Protein AF-A0A0B3SI89-F1 (afdb_monomer_lite)

Foldseek 3Di:
DVLVVLLVVLVVLLVVLVVLVVVLVVVLVVLVVDPDDPVVSVVVNVVSVVSVVVSVVSNVVSVVSNVVSVVVD

pLDDT: mean 79.8, std 9.04, range [48.38, 92.75]

Sequence (73 aa):
MMARDTFDRCEEIATAMHDQDGLSIALIRYIAGLDLPSDQEHVIYALIHAQGFCRNRVTYETRHIVQETKLSA

Structure (mmCIF, N/CA/C/O backbone):
data_AF-A0A0B3SI89-F1
#
_entry.id   AF-A0A0B3SI89-F1
#
loop_
_atom_site.group_PDB
_atom_site.id
_atom_site.type_symbol
_atom_site.label_atom_id
_atom_site.label_alt_id
_atom_site.label_comp_id
_atom_site.label_asym_id
_atom_site.label_entity_id
_atom_site.label_seq_id
_atom_site.pdbx_PDB_ins_code
_atom_site.Cartn_x
_atom_site.Cartn_y
_atom_site.Cartn_z
_atom_site.occupancy
_atom_site.B_iso_or_equiv
_atom_site.auth_seq_id
_atom_site.auth_comp_id
_atom_site.auth_asym_id
_atom_site.auth_atom_id
_atom_site.pdbx_PDB_model_num
ATOM 1 N N . MET A 1 1 ? 13.045 -9.784 -28.040 1.00 48.38 1 MET A N 1
ATOM 2 C CA . MET A 1 1 ? 12.054 -8.688 -27.958 1.00 48.38 1 MET A CA 1
ATOM 3 C C . MET A 1 1 ? 11.154 -8.902 -26.731 1.00 48.38 1 MET A C 1
ATOM 5 O O . MET A 1 1 ? 9.978 -9.164 -26.892 1.00 48.38 1 MET A O 1
ATOM 9 N N . MET A 1 2 ? 11.724 -8.880 -25.514 1.00 56.12 2 MET A N 1
ATOM 10 C CA . MET A 1 2 ? 11.005 -9.066 -24.226 1.00 56.12 2 MET A CA 1
ATOM 11 C C . MET A 1 2 ? 11.325 -7.966 -23.193 1.00 56.12 2 MET A C 1
ATOM 13 O O . MET A 1 2 ? 10.580 -7.775 -22.236 1.00 56.12 2 MET A O 1
ATOM 17 N N . ALA A 1 3 ? 12.425 -7.229 -23.385 1.00 66.56 3 ALA A N 1
ATOM 18 C CA . ALA A 1 3 ? 12.922 -6.243 -22.426 1.00 66.56 3 ALA A CA 1
ATOM 19 C C . ALA A 1 3 ? 12.022 -5.000 -22.312 1.00 66.56 3 ALA A C 1
ATOM 21 O O . ALA A 1 3 ? 11.855 -4.466 -21.222 1.00 66.56 3 ALA A O 1
ATOM 22 N N . ARG A 1 4 ? 11.410 -4.566 -23.424 1.00 66.00 4 ARG A N 1
ATOM 23 C CA . ARG A 1 4 ? 10.570 -3.360 -23.465 1.00 66.00 4 ARG A CA 1
ATOM 24 C C . ARG A 1 4 ? 9.217 -3.581 -22.783 1.00 66.00 4 ARG A C 1
ATOM 26 O O . ARG A 1 4 ? 8.899 -2.861 -21.853 1.00 66.00 4 ARG A O 1
ATOM 33 N N . ASP A 1 5 ? 8.523 -4.666 -23.123 1.00 77.50 5 ASP A N 1
ATOM 34 C CA . ASP A 1 5 ? 7.250 -5.038 -22.487 1.00 77.50 5 ASP A CA 1
ATOM 35 C C . ASP A 1 5 ? 7.387 -5.270 -20.973 1.00 77.50 5 ASP A C 1
ATOM 37 O O 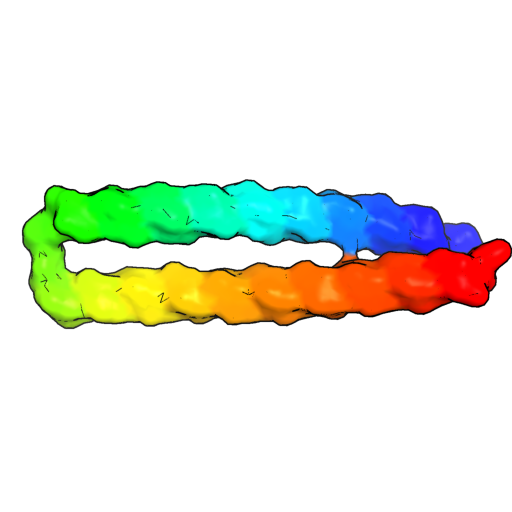. ASP A 1 5 ? 6.480 -4.963 -20.203 1.00 77.50 5 ASP A O 1
ATOM 41 N N . THR A 1 6 ? 8.526 -5.814 -20.528 1.00 74.44 6 THR A N 1
ATOM 42 C CA . THR A 1 6 ? 8.803 -6.006 -19.094 1.00 74.44 6 THR A CA 1
ATOM 43 C C . THR A 1 6 ? 9.023 -4.670 -18.388 1.00 74.44 6 THR A C 1
ATOM 45 O O . THR A 1 6 ? 8.520 -4.475 -17.284 1.00 74.44 6 THR A O 1
ATOM 48 N N . PHE A 1 7 ? 9.739 -3.744 -19.029 1.00 76.31 7 PHE A N 1
ATOM 49 C CA . PHE A 1 7 ? 9.982 -2.403 -18.507 1.00 76.31 7 PHE A CA 1
ATOM 50 C C . PHE A 1 7 ? 8.688 -1.581 -18.412 1.00 76.31 7 PHE A C 1
ATOM 52 O O . PHE A 1 7 ? 8.402 -1.039 -17.347 1.00 76.31 7 PHE A O 1
ATOM 59 N N . ASP A 1 8 ? 7.869 -1.562 -19.466 1.00 77.12 8 ASP A N 1
ATOM 60 C CA . ASP A 1 8 ? 6.615 -0.797 -19.492 1.00 77.12 8 ASP A CA 1
ATOM 61 C C . ASP A 1 8 ? 5.650 -1.288 -18.392 1.00 77.12 8 ASP A C 1
ATOM 63 O O . ASP A 1 8 ? 5.101 -0.496 -17.626 1.00 77.12 8 ASP A O 1
ATOM 67 N N . ARG A 1 9 ? 5.539 -2.613 -18.202 1.00 77.25 9 ARG A N 1
ATOM 68 C CA . ARG A 1 9 ? 4.757 -3.201 -17.096 1.00 77.25 9 ARG A CA 1
ATOM 69 C C . ARG A 1 9 ? 5.306 -2.844 -15.717 1.00 77.25 9 ARG A C 1
ATOM 71 O O . ARG A 1 9 ? 4.539 -2.683 -14.771 1.00 77.25 9 ARG A O 1
ATOM 78 N N . CYS A 1 10 ? 6.626 -2.742 -15.583 1.00 76.12 10 CYS A N 1
ATOM 79 C CA . CYS A 1 10 ? 7.255 -2.302 -14.342 1.00 76.12 10 CYS A CA 1
ATOM 80 C C . CYS A 1 10 ? 6.890 -0.841 -14.026 1.00 76.12 10 CYS A C 1
ATOM 82 O O . CYS A 1 10 ? 6.565 -0.532 -12.881 1.00 76.12 10 CYS A O 1
ATOM 84 N N . GLU A 1 11 ? 6.875 0.052 -15.018 1.00 79.38 11 GLU A N 1
ATOM 85 C CA . GLU A 1 11 ? 6.446 1.444 -14.817 1.00 79.38 11 GLU A CA 1
ATOM 86 C C . GLU A 1 11 ? 4.960 1.557 -14.441 1.00 79.38 11 GLU A C 1
ATOM 88 O O . GLU A 1 11 ? 4.615 2.310 -13.522 1.00 79.38 11 GLU A O 1
ATOM 93 N N . GLU A 1 12 ? 4.084 0.768 -15.070 1.00 81.75 12 GLU A N 1
ATOM 94 C CA . GLU A 1 12 ? 2.660 0.696 -14.708 1.00 81.75 12 GLU A CA 1
ATOM 95 C C . GLU A 1 12 ? 2.469 0.245 -13.251 1.00 81.75 12 GLU A C 1
ATOM 97 O O . GLU A 1 12 ? 1.724 0.868 -12.490 1.00 81.75 12 GLU A O 1
ATOM 102 N N . ILE A 1 13 ? 3.196 -0.796 -12.828 1.00 78.00 13 ILE A N 1
ATOM 103 C CA . ILE A 1 13 ? 3.169 -1.297 -11.448 1.00 78.00 13 ILE A CA 1
ATOM 104 C C . ILE A 1 13 ? 3.687 -0.233 -10.473 1.00 78.00 13 ILE A C 1
ATOM 106 O O . ILE A 1 13 ? 3.056 0.008 -9.444 1.00 78.00 13 ILE A O 1
ATOM 110 N N . ALA A 1 14 ? 4.803 0.431 -10.783 1.00 74.69 14 ALA A N 1
ATOM 111 C CA . ALA A 1 14 ? 5.354 1.488 -9.936 1.00 74.69 14 ALA A CA 1
ATOM 112 C C . ALA A 1 14 ? 4.370 2.657 -9.756 1.00 74.69 14 ALA A C 1
ATOM 114 O O . ALA A 1 14 ? 4.237 3.184 -8.649 1.00 74.69 14 ALA A O 1
ATOM 115 N N . THR A 1 15 ? 3.654 3.023 -10.820 1.00 77.94 15 THR A N 1
ATOM 116 C CA . THR A 1 15 ? 2.637 4.083 -10.798 1.00 77.94 15 THR A CA 1
ATOM 117 C C . THR A 1 15 ? 1.442 3.679 -9.934 1.00 77.94 15 THR A C 1
ATOM 119 O O . THR A 1 15 ? 1.082 4.406 -9.011 1.00 77.94 15 THR A O 1
ATOM 122 N N . ALA A 1 16 ? 0.901 2.472 -10.130 1.00 76.31 16 ALA A N 1
ATOM 123 C CA . ALA A 1 16 ? -0.194 1.956 -9.306 1.00 76.31 16 ALA A CA 1
ATOM 124 C C . ALA A 1 16 ? 0.182 1.866 -7.813 1.00 76.31 16 ALA A C 1
ATOM 126 O O . ALA A 1 16 ? -0.644 2.123 -6.937 1.00 76.31 16 ALA A O 1
ATOM 127 N N . MET A 1 17 ? 1.439 1.528 -7.504 1.00 75.12 17 MET A N 1
ATOM 128 C CA . MET A 1 17 ? 1.957 1.523 -6.132 1.00 75.12 17 MET A CA 1
ATOM 129 C C . MET A 1 17 ? 2.046 2.933 -5.532 1.00 75.12 17 MET A C 1
ATOM 131 O O . MET A 1 17 ? 1.790 3.094 -4.339 1.00 75.12 17 MET A O 1
ATOM 135 N N . HIS A 1 18 ? 2.385 3.952 -6.326 1.00 76.69 18 HIS A N 1
ATOM 136 C CA . HIS A 1 18 ? 2.420 5.341 -5.864 1.00 76.69 18 HIS A CA 1
ATOM 137 C C . HIS A 1 18 ? 1.026 5.844 -5.462 1.00 76.69 18 HIS A C 1
ATOM 139 O O . HIS A 1 18 ?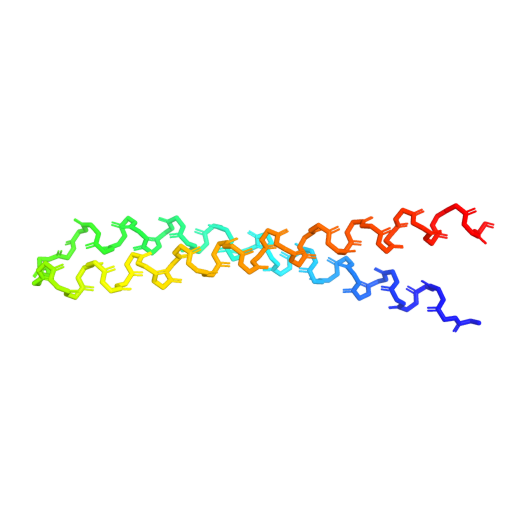 0.862 6.377 -4.363 1.00 76.69 18 HIS A O 1
ATOM 145 N N . ASP A 1 19 ? 0.010 5.581 -6.285 1.00 76.38 19 ASP A N 1
ATOM 146 C CA . ASP A 1 19 ? -1.377 5.971 -5.998 1.00 76.38 19 ASP A CA 1
ATOM 147 C C . ASP A 1 19 ? -1.915 5.303 -4.717 1.00 76.38 19 ASP A C 1
ATOM 149 O O . ASP A 1 19 ? -2.667 5.907 -3.943 1.00 76.38 19 ASP A O 1
ATOM 153 N N . GLN A 1 20 ? -1.472 4.074 -4.427 1.00 77.94 20 GLN A N 1
ATOM 154 C CA . GLN A 1 20 ? -1.808 3.371 -3.184 1.00 77.94 20 GLN A CA 1
ATOM 155 C C . GLN A 1 20 ? -1.198 4.010 -1.925 1.00 77.94 20 GLN A C 1
ATOM 157 O O . GLN A 1 20 ? -1.761 3.858 -0.838 1.00 77.94 20 GLN A O 1
ATOM 162 N N . ASP A 1 21 ? -0.080 4.737 -2.026 1.00 76.94 21 ASP A N 1
ATOM 163 C CA . ASP A 1 21 ? 0.497 5.452 -0.879 1.00 76.94 21 ASP A CA 1
ATOM 164 C C . ASP A 1 21 ? -0.397 6.609 -0.432 1.00 76.94 21 ASP A C 1
ATOM 166 O O . ASP A 1 21 ? -0.753 6.699 0.746 1.00 76.94 21 ASP A O 1
ATOM 170 N N . GLY A 1 22 ? -0.875 7.411 -1.387 1.00 79.81 22 GLY A N 1
ATOM 171 C CA . GLY A 1 22 ? -1.852 8.466 -1.114 1.00 79.81 22 GLY A CA 1
ATOM 172 C C . GLY A 1 22 ? -3.136 7.921 -0.481 1.00 79.81 22 GLY A C 1
ATOM 173 O O . GLY A 1 22 ? -3.640 8.490 0.492 1.00 79.81 22 GLY A O 1
ATOM 174 N N . LEU A 1 23 ? -3.622 6.774 -0.970 1.00 81.94 23 LEU A N 1
ATOM 175 C CA . LEU A 1 23 ? -4.807 6.110 -0.424 1.00 81.94 23 LEU A CA 1
ATOM 176 C C . LEU A 1 23 ? -4.608 5.648 1.029 1.00 81.94 23 LEU A C 1
ATOM 178 O O . LEU A 1 23 ? -5.505 5.828 1.851 1.00 81.94 23 LEU A O 1
ATOM 182 N N . SER A 1 24 ? -3.437 5.101 1.370 1.00 84.81 24 SER A N 1
ATOM 183 C CA . SER A 1 24 ? -3.139 4.653 2.738 1.00 84.81 24 SER A CA 1
ATOM 184 C C . SER A 1 24 ? -3.179 5.801 3.756 1.00 84.81 24 SER A C 1
ATOM 186 O O . SER A 1 24 ? -3.778 5.669 4.824 1.00 84.81 24 SER A O 1
ATOM 188 N N . ILE A 1 25 ? -2.634 6.967 3.391 1.00 83.88 25 ILE A N 1
ATOM 189 C CA . ILE A 1 25 ? -2.654 8.177 4.225 1.00 83.88 25 ILE A CA 1
ATOM 190 C C . ILE A 1 25 ? -4.086 8.700 4.386 1.00 83.88 25 ILE A C 1
ATOM 192 O O . ILE A 1 25 ? -4.483 9.091 5.487 1.00 83.88 25 ILE A O 1
ATOM 196 N N . ALA A 1 26 ? -4.868 8.710 3.302 1.00 82.00 26 ALA A N 1
ATOM 197 C CA . ALA A 1 26 ? -6.264 9.135 3.336 1.00 82.00 26 ALA A CA 1
ATOM 198 C C . ALA A 1 26 ? -7.116 8.227 4.238 1.00 82.00 26 ALA A C 1
ATOM 200 O O . ALA A 1 26 ? -7.897 8.732 5.043 1.00 82.00 26 ALA A O 1
ATOM 201 N N . LEU A 1 27 ? -6.918 6.906 4.157 1.00 83.38 27 LEU A N 1
ATOM 202 C CA . LEU A 1 27 ? -7.614 5.927 4.992 1.00 83.38 27 LEU A CA 1
ATOM 203 C C . LEU A 1 27 ? -7.291 6.107 6.475 1.00 83.38 27 LEU A C 1
ATOM 205 O O . LEU A 1 27 ? -8.218 6.178 7.274 1.00 83.38 27 LEU A O 1
ATOM 209 N N . ILE A 1 28 ? -6.014 6.260 6.841 1.00 85.88 28 ILE A N 1
ATOM 210 C CA . ILE A 1 28 ? -5.602 6.520 8.233 1.00 85.88 28 ILE A CA 1
ATOM 211 C C . ILE A 1 28 ? -6.320 7.753 8.793 1.00 85.88 28 ILE A C 1
ATOM 213 O O . ILE A 1 28 ? -6.884 7.708 9.883 1.00 85.88 28 ILE A O 1
ATOM 217 N N . ARG A 1 29 ? -6.340 8.853 8.031 1.00 83.12 29 ARG A N 1
ATOM 218 C CA . ARG A 1 29 ? -7.006 10.094 8.453 1.00 83.12 29 ARG A CA 1
ATOM 219 C C . ARG A 1 29 ? -8.518 9.940 8.573 1.00 83.12 29 ARG A C 1
ATOM 221 O O . ARG A 1 29 ? -9.105 10.529 9.473 1.00 83.12 29 ARG A O 1
ATOM 228 N N . TYR A 1 30 ? -9.135 9.181 7.671 1.00 82.69 30 TYR A N 1
ATOM 229 C CA . TYR A 1 30 ? -10.565 8.894 7.722 1.00 82.69 30 TYR A CA 1
ATOM 230 C C . TYR A 1 30 ? -10.920 8.064 8.961 1.00 82.69 30 TYR A C 1
ATOM 232 O O . TYR A 1 30 ? -11.824 8.442 9.698 1.00 82.69 30 TYR A O 1
ATOM 240 N N . ILE A 1 31 ? -10.166 6.994 9.227 1.00 85.88 31 ILE A N 1
ATOM 241 C CA . ILE A 1 31 ? -10.359 6.097 10.377 1.00 85.88 31 ILE A CA 1
ATOM 242 C C . ILE A 1 31 ? -10.180 6.836 11.698 1.00 85.88 31 ILE A C 1
ATOM 244 O O . ILE A 1 31 ? -11.003 6.663 12.585 1.00 85.88 31 ILE A O 1
ATOM 248 N N . ALA A 1 32 ? -9.175 7.709 11.808 1.00 81.94 32 ALA A N 1
ATOM 249 C CA . ALA A 1 32 ? -8.968 8.532 13.001 1.00 81.94 32 ALA A CA 1
ATOM 250 C C . ALA A 1 32 ? -10.146 9.485 13.301 1.00 81.94 32 ALA A C 1
ATOM 252 O O . ALA A 1 32 ? -10.259 9.997 14.411 1.00 81.94 32 ALA A O 1
ATOM 253 N N . GLY A 1 33 ? -11.006 9.755 12.312 1.00 85.06 33 GLY A N 1
ATOM 254 C CA . GLY A 1 33 ? -12.246 10.512 12.482 1.00 85.06 33 GLY A CA 1
ATOM 255 C C . GLY A 1 33 ? -13.470 9.653 12.814 1.00 85.06 33 GLY A C 1
ATOM 256 O O . GLY A 1 33 ? -14.547 10.210 13.027 1.00 85.06 33 GLY A O 1
ATOM 257 N N . LEU A 1 34 ? -13.338 8.325 12.831 1.00 86.81 34 LEU A N 1
ATOM 258 C CA . LEU A 1 34 ? -14.400 7.396 13.202 1.00 86.81 34 LEU A CA 1
ATOM 259 C C . LEU A 1 34 ? -14.256 7.010 14.677 1.00 86.81 34 LEU A C 1
ATOM 261 O O . LEU A 1 34 ? -13.169 6.675 15.134 1.00 86.81 34 LEU A O 1
ATOM 265 N N . ASP A 1 35 ? -15.367 6.999 15.411 1.00 88.31 35 ASP A N 1
ATOM 266 C CA . ASP A 1 35 ? -15.412 6.504 16.793 1.00 88.31 35 ASP A CA 1
ATOM 267 C C . ASP A 1 35 ? -15.511 4.968 16.789 1.00 88.31 35 ASP A C 1
ATOM 269 O O . ASP A 1 35 ? -16.570 4.378 17.024 1.00 88.31 35 ASP A O 1
ATOM 273 N N . LEU A 1 36 ? -14.425 4.312 16.369 1.00 86.25 36 LEU A N 1
ATOM 274 C CA . LEU A 1 36 ? -14.360 2.857 16.268 1.00 86.25 36 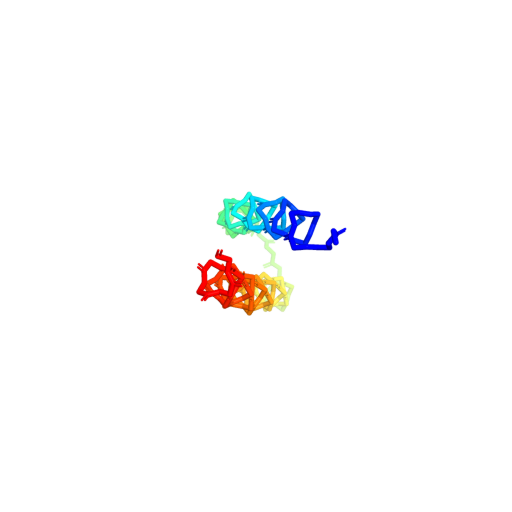LEU A CA 1
ATOM 275 C C . LEU A 1 36 ? -13.965 2.218 17.604 1.00 86.25 36 LEU A C 1
ATOM 277 O O . LEU A 1 36 ? -13.124 2.748 18.331 1.00 86.25 36 LEU A O 1
ATOM 281 N N . PRO A 1 37 ? -14.483 1.013 17.899 1.00 92.75 37 PRO A N 1
ATOM 282 C CA . PRO A 1 37 ? -13.905 0.156 18.921 1.00 92.75 37 PRO A CA 1
ATOM 283 C C . PRO A 1 37 ? -12.405 -0.070 18.674 1.00 92.75 37 PRO A C 1
ATOM 285 O O . PRO A 1 37 ? -11.977 -0.317 17.544 1.00 92.75 37 PRO A O 1
ATOM 288 N N . SER A 1 38 ? -11.605 -0.003 19.741 1.00 88.88 38 SER A N 1
ATOM 289 C CA . SER A 1 38 ? -10.136 -0.043 19.658 1.00 88.88 38 SER A CA 1
ATOM 290 C C . SER A 1 38 ? -9.588 -1.298 18.963 1.00 88.88 38 SER A C 1
ATOM 292 O O . SER A 1 38 ? -8.561 -1.244 18.291 1.00 88.88 38 SER A O 1
ATOM 294 N N . ASP A 1 39 ? -10.258 -2.441 19.089 1.00 92.19 39 ASP A N 1
ATOM 295 C CA . ASP A 1 39 ? -9.901 -3.680 18.394 1.00 92.19 39 ASP A CA 1
ATOM 296 C C . ASP A 1 39 ? -10.058 -3.555 16.871 1.00 92.19 39 ASP A C 1
ATOM 298 O O . ASP A 1 39 ? -9.180 -3.986 16.122 1.00 92.19 39 ASP A O 1
ATOM 302 N N . GLN A 1 40 ? -11.128 -2.908 16.407 1.00 88.75 40 GLN A N 1
ATOM 303 C CA . GLN A 1 40 ? -11.367 -2.672 14.983 1.00 88.75 40 GLN A CA 1
ATOM 304 C C . GLN A 1 40 ? -10.370 -1.665 14.413 1.00 88.75 40 GLN A C 1
ATOM 306 O O . GLN A 1 40 ? -9.803 -1.899 13.346 1.00 88.75 40 GLN A O 1
ATOM 311 N N . GLU A 1 41 ? -10.104 -0.582 15.144 1.00 88.38 41 GLU A N 1
ATOM 312 C CA . GLU A 1 41 ? -9.115 0.422 14.754 1.00 88.38 41 GLU A CA 1
ATOM 313 C C . GLU A 1 41 ? -7.719 -0.209 14.579 1.00 88.38 41 GLU A C 1
ATOM 315 O O . GLU A 1 41 ? -7.085 -0.042 13.533 1.00 88.38 41 GLU A O 1
ATOM 320 N N . HIS A 1 42 ? -7.269 -1.023 15.542 1.00 89.19 42 HI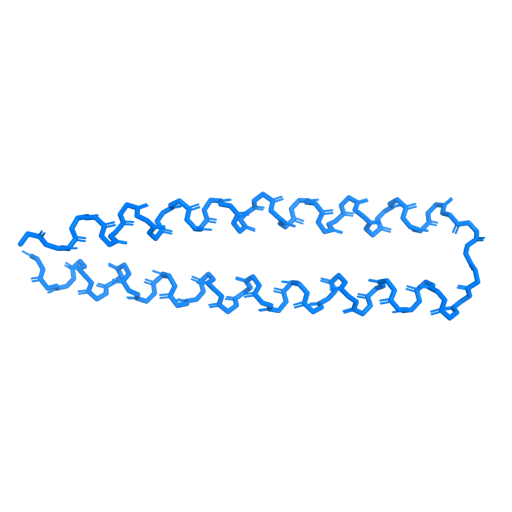S A N 1
ATOM 321 C CA . HIS A 1 42 ? -5.983 -1.722 15.454 1.00 89.19 42 HIS A CA 1
ATOM 322 C C . HIS A 1 42 ? -5.904 -2.696 14.273 1.00 89.19 42 HIS A C 1
ATOM 324 O O . HIS A 1 42 ? -4.873 -2.753 13.597 1.00 89.19 42 HIS A O 1
ATOM 330 N N . VAL A 1 43 ? -6.972 -3.456 14.004 1.00 90.44 43 VAL A N 1
ATOM 331 C CA . VAL A 1 43 ? -7.014 -4.374 12.856 1.00 90.44 43 VAL A CA 1
ATOM 332 C C . VAL A 1 43 ? -6.868 -3.602 11.548 1.00 90.44 43 VAL A C 1
ATOM 334 O O . VAL A 1 43 ? -6.080 -3.997 10.687 1.00 90.44 43 VAL A O 1
ATOM 337 N N . ILE A 1 44 ? -7.579 -2.483 11.396 1.00 87.31 44 ILE A N 1
ATOM 338 C CA . ILE A 1 44 ? -7.517 -1.705 10.159 1.00 87.31 44 ILE A CA 1
ATOM 339 C C . ILE A 1 44 ? -6.135 -1.055 9.998 1.00 87.31 44 ILE A C 1
ATOM 341 O O . ILE A 1 44 ? -5.559 -1.132 8.910 1.00 87.31 44 ILE A O 1
ATOM 345 N N . TYR A 1 45 ? -5.543 -0.507 11.065 1.00 88.25 45 TYR A N 1
ATOM 346 C CA . TYR A 1 45 ? -4.162 -0.014 11.013 1.00 88.25 45 TYR A CA 1
ATOM 347 C C . TYR A 1 45 ? -3.166 -1.102 10.614 1.00 88.25 45 TYR A C 1
ATOM 349 O O . TYR A 1 45 ? -2.290 -0.850 9.784 1.00 88.25 45 TYR A O 1
ATOM 357 N N . ALA A 1 46 ? -3.304 -2.316 11.155 1.00 87.50 46 ALA A N 1
ATOM 358 C CA . ALA A 1 46 ? -2.440 -3.438 10.804 1.00 87.50 46 ALA A CA 1
ATOM 359 C C . ALA A 1 46 ? -2.553 -3.807 9.314 1.00 87.50 46 ALA A C 1
ATOM 361 O O . ALA A 1 46 ? -1.534 -4.045 8.661 1.00 87.50 46 ALA A O 1
ATOM 362 N N . LEU A 1 47 ? -3.767 -3.799 8.753 1.00 86.56 47 LEU A N 1
ATOM 363 C CA . LEU A 1 47 ? -4.000 -4.054 7.327 1.00 86.56 47 LEU A CA 1
ATOM 364 C C . LEU A 1 47 ? -3.387 -2.964 6.438 1.00 86.56 47 LEU A C 1
ATOM 366 O O . LEU A 1 47 ? -2.725 -3.287 5.449 1.00 86.56 47 LEU A O 1
ATOM 370 N N . ILE A 1 48 ? -3.547 -1.689 6.809 1.00 87.44 48 ILE A N 1
ATOM 371 C CA . ILE A 1 48 ? -2.946 -0.559 6.084 1.00 87.44 48 ILE A CA 1
ATOM 372 C C . ILE A 1 48 ? -1.416 -0.660 6.113 1.00 87.44 48 ILE A C 1
ATOM 374 O O . ILE A 1 48 ? -0.757 -0.519 5.080 1.00 87.44 48 ILE A O 1
ATOM 378 N N . HIS A 1 49 ? -0.836 -0.977 7.272 1.00 86.75 49 HIS A N 1
ATOM 379 C CA . HIS A 1 49 ? 0.605 -1.187 7.401 1.00 86.75 49 HIS A CA 1
ATOM 380 C C . HIS A 1 49 ? 1.107 -2.361 6.552 1.00 86.75 49 HIS A C 1
ATOM 382 O O . HIS A 1 49 ? 2.134 -2.236 5.879 1.00 86.75 49 HIS A O 1
ATOM 388 N N . ALA A 1 50 ? 0.389 -3.486 6.545 1.00 84.25 50 ALA A N 1
ATOM 389 C CA . ALA A 1 50 ? 0.738 -4.644 5.728 1.00 84.25 50 ALA A CA 1
ATOM 390 C C . ALA A 1 50 ? 0.713 -4.312 4.226 1.00 84.25 50 ALA A C 1
ATOM 392 O O . ALA A 1 50 ? 1.629 -4.696 3.496 1.00 84.25 50 ALA A O 1
ATOM 393 N N . GLN A 1 51 ? -0.275 -3.537 3.765 1.00 86.12 51 GLN A N 1
ATOM 394 C CA . GLN A 1 51 ? -0.307 -3.032 2.388 1.00 86.12 51 GLN A CA 1
ATOM 395 C C . GLN A 1 51 ? 0.898 -2.136 2.078 1.00 86.12 51 GLN A C 1
ATOM 397 O O . GLN A 1 51 ? 1.531 -2.313 1.036 1.0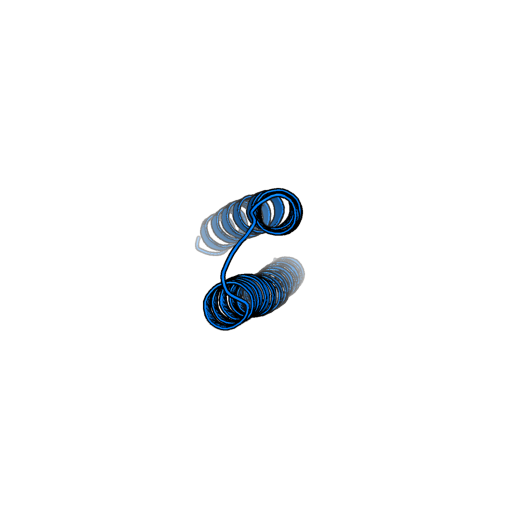0 86.12 51 GLN A O 1
ATOM 402 N N . GLY A 1 52 ? 1.273 -1.240 2.997 1.00 85.81 52 GLY A N 1
ATOM 403 C CA . GLY A 1 52 ? 2.479 -0.417 2.862 1.00 85.81 52 GLY A CA 1
ATOM 404 C C . GLY A 1 52 ? 3.757 -1.252 2.711 1.00 85.81 52 GLY A C 1
ATOM 405 O O . GLY A 1 52 ? 4.601 -0.954 1.863 1.00 85.81 52 GLY A O 1
ATOM 406 N N . PHE A 1 53 ? 3.885 -2.346 3.467 1.00 85.44 53 PHE A N 1
ATOM 407 C CA . PHE A 1 53 ? 5.014 -3.272 3.338 1.00 85.44 53 PHE A CA 1
ATOM 408 C C . PHE A 1 53 ? 5.040 -3.970 1.969 1.00 85.44 53 PHE A C 1
ATOM 410 O O . PHE A 1 53 ? 6.079 -3.989 1.302 1.00 85.44 53 PHE A O 1
ATOM 417 N N . CYS A 1 54 ? 3.896 -4.493 1.517 1.00 84.62 54 CYS A N 1
ATOM 418 C CA . CYS A 1 54 ? 3.765 -5.109 0.195 1.00 84.62 54 CYS A CA 1
ATOM 419 C C . CYS A 1 54 ? 4.143 -4.133 -0.926 1.00 84.62 54 CYS A C 1
ATOM 421 O O . CYS A 1 54 ? 4.919 -4.492 -1.813 1.00 84.62 54 CYS A O 1
ATOM 423 N N . ARG A 1 55 ? 3.668 -2.887 -0.845 1.00 85.69 55 ARG A N 1
ATOM 424 C CA . ARG A 1 55 ? 3.996 -1.820 -1.796 1.00 85.69 55 ARG A CA 1
ATOM 425 C C . ARG A 1 55 ? 5.494 -1.540 -1.852 1.00 85.69 55 ARG A C 1
ATOM 427 O O . ARG A 1 55 ? 6.066 -1.461 -2.940 1.00 85.69 55 ARG A O 1
ATOM 434 N N . ASN A 1 56 ? 6.140 -1.398 -0.695 1.00 85.25 56 ASN A N 1
ATOM 435 C CA . ASN A 1 56 ? 7.579 -1.138 -0.628 1.00 85.25 56 ASN A CA 1
ATOM 436 C C . ASN A 1 56 ? 8.377 -2.276 -1.272 1.00 85.25 56 ASN A C 1
ATOM 438 O O . ASN A 1 56 ? 9.312 -2.010 -2.028 1.00 85.25 56 ASN A O 1
ATOM 442 N N . ARG A 1 57 ? 7.966 -3.530 -1.039 1.00 85.44 57 ARG A N 1
ATOM 443 C CA . ARG A 1 57 ? 8.591 -4.697 -1.667 1.00 85.44 57 ARG A CA 1
ATOM 444 C C . ARG A 1 57 ? 8.431 -4.671 -3.184 1.00 85.44 57 ARG A C 1
ATOM 446 O O . ARG A 1 57 ? 9.423 -4.765 -3.892 1.00 85.44 57 ARG A O 1
ATOM 453 N N . VAL A 1 58 ? 7.213 -4.477 -3.687 1.00 83.19 58 VAL A N 1
ATOM 454 C CA . VAL A 1 58 ? 6.954 -4.400 -5.136 1.00 83.19 58 VAL A CA 1
ATOM 455 C C . VAL A 1 58 ? 7.754 -3.267 -5.782 1.00 83.19 58 VAL A C 1
ATOM 457 O O . VAL A 1 58 ? 8.378 -3.470 -6.820 1.00 83.19 58 VAL A O 1
ATOM 460 N N . THR A 1 59 ? 7.806 -2.096 -5.145 1.00 82.06 59 THR A N 1
ATOM 461 C CA . THR A 1 59 ? 8.584 -0.946 -5.633 1.00 82.06 59 THR A CA 1
ATOM 462 C C . THR A 1 59 ? 10.080 -1.262 -5.711 1.00 82.06 59 THR A C 1
ATOM 464 O O . THR A 1 59 ? 10.734 -0.880 -6.682 1.00 82.06 59 THR A O 1
ATOM 467 N N . TYR A 1 60 ? 10.628 -1.951 -4.706 1.00 84.62 60 TYR A N 1
ATOM 468 C CA . TYR A 1 60 ? 12.030 -2.368 -4.687 1.00 84.62 60 TYR A CA 1
ATOM 469 C C . TYR A 1 60 ? 12.353 -3.325 -5.843 1.00 84.62 60 TYR A C 1
ATOM 471 O O . TYR A 1 60 ? 13.242 -3.028 -6.639 1.00 84.62 60 TYR A O 1
ATOM 479 N N . GLU A 1 61 ? 11.578 -4.403 -5.990 1.00 83.19 61 GLU A N 1
ATOM 480 C CA . GLU A 1 61 ? 11.778 -5.402 -7.052 1.00 83.19 61 GLU A CA 1
ATOM 481 C C . GLU A 1 61 ? 11.644 -4.780 -8.449 1.00 83.19 61 GLU A C 1
ATOM 483 O O . GLU A 1 61 ? 12.467 -5.002 -9.334 1.00 83.19 61 GLU A O 1
ATOM 488 N N . THR A 1 62 ? 10.643 -3.918 -8.633 1.00 80.81 62 THR A N 1
ATOM 489 C CA . THR A 1 62 ? 10.399 -3.216 -9.901 1.00 80.81 62 THR A CA 1
ATOM 490 C C . THR A 1 62 ? 11.589 -2.336 -10.292 1.00 80.81 62 THR A C 1
ATOM 492 O O . THR A 1 62 ? 12.034 -2.349 -11.440 1.00 80.81 62 THR A O 1
ATOM 495 N N . ARG A 1 63 ? 12.154 -1.587 -9.334 1.00 79.62 63 ARG A N 1
ATOM 496 C CA . ARG A 1 63 ? 13.349 -0.761 -9.573 1.00 79.62 63 ARG A CA 1
ATOM 497 C C .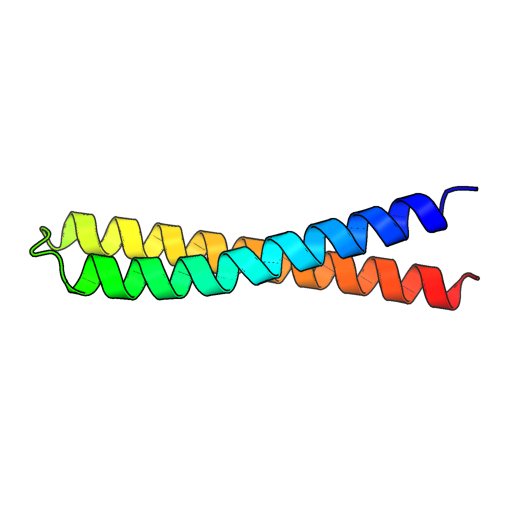 ARG A 1 63 ? 14.572 -1.608 -9.909 1.00 79.62 63 ARG A C 1
ATOM 499 O O . ARG A 1 63 ? 15.354 -1.195 -10.763 1.00 79.62 63 ARG A O 1
ATOM 506 N N . HIS A 1 64 ? 14.721 -2.766 -9.269 1.00 81.12 64 HIS A N 1
ATOM 507 C CA . HIS A 1 64 ? 15.817 -3.695 -9.536 1.00 81.12 64 HIS A CA 1
ATOM 508 C C . HIS A 1 64 ? 15.765 -4.220 -10.977 1.00 81.12 64 HIS A C 1
ATOM 510 O O . HIS A 1 64 ? 16.728 -4.058 -11.723 1.00 81.12 64 HIS A O 1
ATOM 516 N N . ILE A 1 65 ? 14.602 -4.720 -11.412 1.00 78.31 65 ILE A N 1
ATOM 517 C CA . ILE A 1 65 ? 14.379 -5.218 -12.781 1.00 78.31 65 ILE A CA 1
ATOM 518 C C . ILE A 1 65 ? 14.666 -4.124 -13.819 1.00 78.31 65 ILE A C 1
ATOM 520 O O . ILE A 1 65 ? 15.328 -4.364 -14.833 1.00 78.31 65 ILE A O 1
ATOM 524 N N . VAL A 1 66 ? 14.201 -2.898 -13.564 1.00 75.94 66 VAL A N 1
ATOM 525 C CA . VAL A 1 66 ? 14.463 -1.742 -14.433 1.00 75.94 66 VAL A CA 1
ATOM 526 C C . VAL A 1 66 ? 15.965 -1.448 -14.550 1.00 75.94 66 VAL A C 1
ATOM 528 O O . VAL A 1 66 ? 16.448 -1.177 -15.652 1.00 75.94 66 VAL A O 1
ATOM 531 N N . GLN A 1 67 ? 16.712 -1.485 -13.444 1.00 75.81 67 GLN A N 1
ATOM 532 C CA . GLN A 1 67 ? 18.158 -1.243 -13.450 1.00 75.81 67 GLN A CA 1
ATOM 533 C C . GLN A 1 67 ? 18.923 -2.336 -14.202 1.00 75.81 67 GLN A C 1
ATOM 535 O O . GLN A 1 67 ? 19.759 -2.012 -15.044 1.00 75.81 67 GLN A O 1
ATOM 540 N N . GLU A 1 68 ? 18.605 -3.608 -13.961 1.00 73.50 68 GLU A N 1
ATOM 541 C CA . GLU A 1 68 ? 19.217 -4.739 -14.670 1.00 73.50 68 GLU A CA 1
ATOM 542 C C . GLU A 1 68 ? 18.954 -4.663 -16.176 1.00 73.50 68 GLU A C 1
ATOM 544 O O . GLU A 1 68 ? 19.865 -4.844 -16.986 1.00 73.50 68 GLU A O 1
ATOM 549 N N . THR A 1 69 ? 17.729 -4.306 -16.567 1.00 69.12 69 THR A N 1
ATOM 550 C CA . THR A 1 69 ? 17.351 -4.178 -17.980 1.00 69.12 69 THR A CA 1
ATOM 551 C C . THR A 1 69 ? 18.114 -3.043 -18.673 1.00 69.12 69 THR A C 1
ATOM 553 O O . THR A 1 69 ? 18.535 -3.208 -19.814 1.00 69.12 69 THR A O 1
ATOM 556 N N . LYS A 1 70 ? 18.357 -1.916 -17.985 1.00 62.31 70 LYS A N 1
ATOM 557 C CA . LYS A 1 70 ? 19.156 -0.791 -18.513 1.00 62.31 70 LYS A CA 1
ATOM 558 C C . LYS A 1 70 ? 20.648 -1.103 -18.653 1.00 62.31 70 LYS A C 1
ATOM 560 O O . LYS A 1 70 ? 21.294 -0.503 -19.498 1.00 62.31 70 LYS A O 1
ATOM 565 N N . LEU A 1 71 ? 21.194 -1.994 -17.825 1.00 60.53 71 LEU A N 1
ATOM 566 C CA . LEU A 1 71 ? 22.596 -2.431 -17.905 1.00 60.53 71 LEU A CA 1
ATOM 567 C C . LEU A 1 71 ? 22.827 -3.503 -18.984 1.00 60.53 71 LEU A C 1
ATOM 569 O O . LEU A 1 71 ? 23.965 -3.730 -19.386 1.00 60.53 71 LEU A O 1
ATOM 573 N N . SER A 1 72 ? 21.755 -4.168 -19.423 1.00 56.22 72 SER A N 1
ATOM 574 C CA . SER A 1 72 ? 21.784 -5.280 -20.383 1.00 56.22 72 SER A CA 1
ATOM 575 C C . SER A 1 72 ? 21.485 -4.864 -21.833 1.00 56.22 72 SER A C 1
ATOM 577 O O . SER A 1 72 ? 21.537 -5.715 -22.723 1.00 56.22 72 SER A O 1
ATOM 579 N N . ALA A 1 73 ? 21.108 -3.600 -22.057 1.00 53.28 73 ALA A N 1
ATOM 580 C CA . ALA A 1 73 ? 20.714 -3.019 -23.344 1.00 53.28 73 ALA A CA 1
ATOM 581 C C . ALA A 1 73 ? 21.788 -2.058 -23.865 1.00 53.28 73 ALA A C 1
ATOM 583 O O . ALA A 1 73 ? 21.973 -2.026 -25.103 1.00 53.28 73 ALA A O 1
#

Secondary structure (DSSP, 8-state):
--HHHHHHHHHHHHHHHHHHHHHHHHHHHHHTTS---HHHHHHHHHHHHHHHHHHHHHHHHHHHHHHHHHH--

Radius of gyration: 16.8 Å; chains: 1; bounding box: 38×20×48 Å

Organism: NCBI:txid561184